Protein AF-A0A8J7H0B5-F1 (afdb_monomer_lite)

Radius of gyration: 19.02 Å; chains: 1; bounding box: 39×34×53 Å

Structure (mmCIF, N/CA/C/O backbone):
data_AF-A0A8J7H0B5-F1
#
_entry.id   AF-A0A8J7H0B5-F1
#
loop_
_atom_site.group_PDB
_atom_site.id
_atom_site.type_symbol
_atom_site.label_atom_id
_atom_site.label_alt_id
_atom_site.label_comp_id
_atom_site.label_asym_id
_atom_site.label_entity_id
_atom_site.label_seq_id
_atom_site.pdbx_PDB_ins_code
_atom_site.Cartn_x
_atom_site.Cartn_y
_atom_site.Cartn_z
_atom_site.occupancy
_atom_site.B_iso_or_equiv
_atom_site.auth_seq_id
_atom_site.auth_comp_id
_atom_site.auth_asym_id
_atom_site.auth_atom_id
_atom_site.pdbx_PDB_model_num
ATOM 1 N N . MET A 1 1 ? -21.654 24.641 -9.504 1.00 36.47 1 MET A N 1
ATOM 2 C CA . MET A 1 1 ? -20.640 24.319 -8.480 1.00 36.47 1 MET A CA 1
ATOM 3 C C . MET A 1 1 ? -19.527 23.582 -9.198 1.00 36.47 1 MET A C 1
ATOM 5 O O . MET A 1 1 ? -19.729 22.443 -9.590 1.00 36.47 1 MET A O 1
ATOM 9 N N . GLY A 1 2 ? -18.456 24.297 -9.541 1.00 32.06 2 GLY A N 1
ATOM 10 C CA . GLY A 1 2 ? -17.347 23.762 -10.330 1.00 32.06 2 GLY A CA 1
ATOM 11 C C . GLY A 1 2 ? -16.284 23.175 -9.414 1.00 32.06 2 GLY A C 1
ATOM 12 O O . GLY A 1 2 ? -15.841 23.846 -8.484 1.00 32.06 2 GLY A O 1
ATOM 13 N N . PHE A 1 3 ? -15.890 21.934 -9.674 1.00 36.75 3 PHE A N 1
ATOM 14 C CA . PHE A 1 3 ? -14.679 21.358 -9.109 1.00 36.75 3 PHE A CA 1
ATOM 15 C C . PHE A 1 3 ? -13.497 21.918 -9.900 1.00 36.75 3 PHE A C 1
ATOM 17 O O . PHE A 1 3 ? -13.378 21.674 -11.100 1.00 36.75 3 PHE A O 1
ATOM 24 N N . LEU A 1 4 ? -12.643 22.704 -9.246 1.00 36.44 4 LEU A N 1
ATOM 25 C CA . LEU A 1 4 ? -11.348 23.075 -9.803 1.00 36.44 4 LEU A CA 1
ATOM 26 C C . LEU A 1 4 ? -10.447 21.837 -9.741 1.00 36.44 4 LEU A C 1
ATOM 28 O O . LEU A 1 4 ? -9.788 21.586 -8.737 1.00 36.44 4 LEU A O 1
ATOM 32 N N . SER A 1 5 ? -10.463 21.047 -10.814 1.00 40.88 5 SER A N 1
ATOM 33 C CA . SER A 1 5 ? -9.446 20.033 -11.079 1.00 40.88 5 SER A CA 1
ATOM 34 C C . SER A 1 5 ? -8.180 20.755 -11.528 1.00 40.88 5 SER A C 1
ATOM 36 O O . SER A 1 5 ? -8.057 21.143 -12.689 1.00 40.88 5 SER A O 1
ATOM 38 N N . GLN A 1 6 ? -7.262 21.008 -10.598 1.00 43.41 6 GLN A N 1
ATOM 39 C CA . GLN A 1 6 ? -5.926 21.487 -10.934 1.00 43.41 6 GLN A CA 1
ATOM 40 C C . GLN A 1 6 ? -4.960 20.307 -10.965 1.00 43.41 6 GLN A C 1
ATOM 42 O O . GLN A 1 6 ? -4.537 19.832 -9.918 1.00 43.41 6 GLN A O 1
ATOM 47 N N . ALA A 1 7 ? -4.599 19.887 -12.173 1.00 37.66 7 ALA A N 1
ATOM 48 C CA . ALA A 1 7 ? -3.295 19.313 -12.484 1.00 37.66 7 ALA A CA 1
ATOM 49 C C . ALA A 1 7 ? -3.093 19.408 -14.003 1.00 37.66 7 ALA A C 1
ATOM 51 O O . ALA A 1 7 ? -3.299 18.453 -14.738 1.00 37.66 7 ALA A O 1
ATOM 52 N N . ASN A 1 8 ? -2.750 20.604 -14.477 1.00 51.06 8 ASN A N 1
ATOM 53 C CA . ASN A 1 8 ? -2.102 20.772 -15.773 1.00 51.06 8 ASN A CA 1
ATOM 54 C C . ASN A 1 8 ? -0.683 21.250 -15.473 1.00 51.06 8 ASN A C 1
ATOM 56 O O . ASN A 1 8 ? -0.433 22.444 -15.319 1.00 51.06 8 ASN A O 1
ATOM 60 N N . ALA A 1 9 ? 0.228 20.298 -15.318 1.00 39.28 9 ALA A N 1
ATOM 61 C CA . ALA A 1 9 ? 1.656 20.548 -15.307 1.00 39.28 9 ALA A CA 1
ATOM 62 C C . ALA A 1 9 ? 2.277 19.557 -16.291 1.00 39.28 9 ALA A C 1
ATOM 64 O O . ALA A 1 9 ? 2.569 18.430 -15.924 1.00 39.28 9 ALA A O 1
ATOM 65 N N . LEU A 1 10 ? 2.388 20.000 -17.548 1.00 41.88 10 LEU A N 1
ATOM 66 C CA . LEU A 1 10 ? 3.210 19.419 -18.613 1.00 41.88 10 LEU A CA 1
ATOM 67 C C . LEU A 1 10 ? 3.172 17.882 -18.694 1.00 41.88 10 LEU A C 1
ATOM 69 O O . LEU A 1 10 ? 4.082 17.209 -18.218 1.00 41.88 10 LEU A O 1
ATOM 73 N N . GLU A 1 11 ? 2.190 17.341 -19.421 1.00 49.25 11 GLU A N 1
ATOM 74 C CA . GLU A 1 11 ? 2.314 16.019 -20.051 1.00 49.25 11 GLU A CA 1
ATOM 75 C C . GLU A 1 11 ? 3.390 16.062 -21.158 1.00 49.25 11 GLU A C 1
ATOM 77 O O . GLU A 1 11 ? 3.112 15.938 -22.346 1.00 49.25 11 GLU A O 1
ATOM 82 N N . MET A 1 12 ? 4.652 16.258 -20.775 1.00 48.00 12 MET A N 1
ATOM 83 C CA . MET A 1 12 ? 5.767 15.668 -21.508 1.00 48.00 12 MET A CA 1
ATOM 84 C C . MET A 1 12 ? 5.913 14.274 -20.906 1.00 48.00 12 MET A C 1
ATOM 86 O O . MET A 1 12 ? 6.668 14.083 -19.948 1.00 48.00 12 MET A O 1
ATOM 90 N N . GLY A 1 13 ? 5.035 13.372 -21.355 1.00 56.19 13 GLY A N 1
ATOM 91 C CA . GLY A 1 13 ? 4.829 12.064 -20.749 1.00 56.19 13 GLY A CA 1
ATOM 92 C C . GLY A 1 13 ? 6.135 11.289 -20.620 1.00 56.19 13 GLY A C 1
ATOM 93 O O . GLY A 1 13 ? 7.063 11.482 -21.404 1.00 56.19 13 GLY A O 1
ATOM 94 N N . CYS A 1 14 ? 6.190 10.362 -19.667 1.00 63.28 14 CYS A N 1
ATOM 95 C CA . CYS A 1 14 ? 7.264 9.373 -19.511 1.00 63.28 14 CYS A CA 1
ATOM 96 C C . CYS A 1 14 ? 7.390 8.388 -20.700 1.00 63.28 14 CYS A C 1
ATOM 98 O O . CYS A 1 14 ? 7.937 7.298 -20.575 1.00 63.28 14 CYS A O 1
ATOM 100 N N . HIS A 1 15 ? 6.917 8.809 -21.873 1.00 62.06 15 HIS A N 1
ATOM 101 C CA . HIS A 1 15 ? 6.89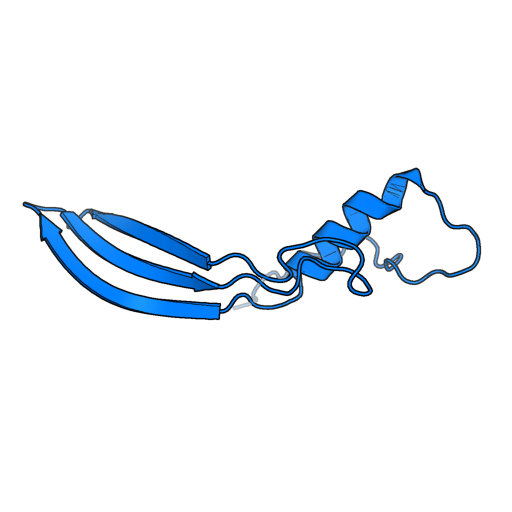5 8.133 -23.152 1.00 62.06 15 HIS A CA 1
ATOM 102 C C . HIS A 1 15 ? 7.367 9.115 -24.238 1.00 62.06 15 HIS A C 1
ATOM 104 O O . HIS A 1 15 ? 6.582 9.529 -25.089 1.00 62.06 15 HIS A O 1
ATOM 110 N N . ASP A 1 16 ? 8.641 9.512 -24.208 1.00 58.09 16 ASP A N 1
ATOM 111 C CA . ASP A 1 16 ? 9.297 10.056 -25.401 1.00 58.09 16 ASP A CA 1
ATOM 112 C C . ASP A 1 16 ? 10.639 9.345 -25.609 1.00 58.09 16 ASP A C 1
ATOM 114 O O . ASP A 1 16 ? 11.571 9.436 -24.811 1.00 58.09 16 ASP A O 1
ATOM 118 N N . ASP A 1 17 ? 10.678 8.539 -26.665 1.00 57.62 17 ASP A N 1
ATOM 119 C CA . ASP A 1 17 ? 11.548 7.367 -26.816 1.00 57.62 17 ASP A CA 1
ATOM 120 C C . ASP A 1 17 ? 12.833 7.682 -27.600 1.00 57.62 17 ASP A C 1
ATOM 122 O O . ASP A 1 17 ? 13.366 6.843 -28.329 1.00 57.62 17 ASP A O 1
ATOM 126 N N . LYS A 1 18 ? 13.313 8.932 -27.552 1.00 56.19 18 LYS A N 1
ATOM 127 C CA . LYS A 1 18 ? 14.414 9.368 -28.435 1.00 56.19 18 LYS A CA 1
ATOM 128 C C . LYS A 1 18 ? 15.606 10.026 -27.764 1.00 56.19 18 LYS A C 1
ATOM 130 O O . LYS A 1 18 ? 16.633 10.168 -28.421 1.00 56.19 18 LYS A O 1
ATOM 135 N N . ASP A 1 19 ? 15.519 10.329 -26.478 1.00 55.25 19 ASP A N 1
ATOM 136 C CA . ASP A 1 19 ? 16.678 10.710 -25.676 1.00 55.25 19 ASP A CA 1
ATOM 137 C C . ASP A 1 19 ? 16.382 10.323 -24.225 1.00 55.25 19 ASP A C 1
ATOM 139 O O . ASP A 1 19 ? 15.720 11.058 -23.492 1.00 55.25 19 ASP A O 1
ATOM 143 N N . THR A 1 20 ? 16.747 9.097 -23.834 1.00 61.66 20 THR A N 1
ATOM 144 C CA . THR A 1 20 ? 16.550 8.610 -22.461 1.00 61.66 20 THR A CA 1
ATOM 145 C C . THR A 1 20 ? 17.445 9.402 -21.519 1.00 61.66 20 THR A C 1
ATOM 147 O O . THR A 1 20 ? 18.557 8.988 -21.189 1.00 61.66 20 THR A O 1
ATOM 150 N N . ASP A 1 21 ? 16.943 10.548 -21.072 1.00 72.38 21 ASP A N 1
ATOM 151 C CA . ASP A 1 21 ? 17.476 11.273 -19.936 1.00 72.38 21 ASP A CA 1
ATOM 152 C C . ASP A 1 21 ? 17.396 10.361 -18.703 1.00 72.38 21 ASP A C 1
ATOM 154 O O . ASP A 1 21 ? 16.369 10.255 -18.022 1.00 72.38 21 ASP A O 1
ATOM 158 N N . LEU A 1 22 ? 18.506 9.671 -18.420 1.00 79.12 22 LEU A N 1
ATOM 159 C CA . LEU A 1 22 ? 18.627 8.744 -17.295 1.00 79.12 22 LEU A CA 1
ATOM 160 C C . LEU A 1 22 ? 18.351 9.427 -15.949 1.00 79.12 22 LEU A C 1
ATOM 162 O O . LEU A 1 22 ? 18.009 8.756 -14.975 1.00 79.12 22 LEU A O 1
ATOM 166 N N . THR A 1 23 ? 18.435 10.758 -15.899 1.00 82.50 23 THR A N 1
ATOM 167 C CA . THR A 1 23 ? 18.128 11.565 -14.716 1.00 82.50 23 THR A CA 1
ATOM 168 C C . THR A 1 23 ? 16.648 11.478 -14.324 1.00 82.50 23 THR A C 1
ATOM 170 O O . THR A 1 23 ? 16.315 11.676 -13.154 1.00 82.50 23 THR A O 1
ATOM 173 N N . ARG A 1 24 ? 15.747 11.141 -15.263 1.00 80.81 24 ARG A N 1
ATOM 174 C CA . ARG A 1 24 ? 14.291 11.070 -15.033 1.00 80.81 24 ARG A CA 1
ATOM 175 C C . ARG A 1 24 ? 13.739 9.663 -14.836 1.00 80.81 24 ARG A C 1
ATOM 177 O O . ARG A 1 24 ? 12.595 9.538 -14.407 1.00 80.81 24 ARG A O 1
ATOM 184 N N . VAL A 1 25 ? 14.534 8.617 -15.071 1.00 80.81 25 VAL A N 1
ATOM 185 C CA . VAL A 1 25 ? 14.086 7.210 -15.015 1.00 80.81 25 VAL A CA 1
ATOM 186 C C . VAL A 1 25 ? 13.418 6.870 -13.681 1.00 80.81 25 VAL A C 1
ATOM 188 O O . VAL A 1 25 ? 12.348 6.268 -13.660 1.00 80.81 25 VAL A O 1
ATOM 191 N N . ILE A 1 26 ? 14.003 7.301 -12.559 1.00 82.88 26 ILE A N 1
ATOM 192 C CA . ILE A 1 26 ? 13.438 7.032 -11.228 1.00 82.88 26 ILE A CA 1
ATOM 193 C C . ILE A 1 26 ? 12.135 7.802 -10.998 1.00 82.88 26 ILE A C 1
ATOM 195 O O . ILE A 1 26 ? 11.205 7.256 -10.410 1.00 82.88 26 ILE A O 1
ATOM 199 N N . SER A 1 27 ? 12.051 9.055 -11.443 1.00 85.88 27 SER A N 1
ATOM 200 C CA . SER A 1 27 ? 10.836 9.863 -11.290 1.00 85.88 27 SER A CA 1
ATOM 201 C C . SER A 1 27 ? 9.691 9.294 -12.124 1.00 85.88 27 SER A C 1
ATOM 203 O O . SER A 1 27 ? 8.616 9.068 -11.580 1.00 85.88 27 SER A O 1
ATOM 205 N N . CYS A 1 28 ? 9.957 8.955 -13.388 1.00 84.06 28 CYS A N 1
ATOM 206 C CA . CYS A 1 28 ? 8.978 8.332 -14.275 1.00 84.06 28 CYS A CA 1
ATOM 207 C C . CYS A 1 28 ? 8.484 6.988 -13.744 1.00 84.06 28 CYS A C 1
ATOM 209 O O . CYS A 1 28 ? 7.284 6.774 -13.635 1.00 84.06 28 CYS A O 1
ATOM 211 N N . TYR A 1 29 ? 9.395 6.129 -13.277 1.00 83.19 29 TYR A N 1
ATOM 212 C CA . TYR A 1 29 ? 9.011 4.874 -12.635 1.00 83.19 29 TYR A CA 1
ATOM 213 C C . TYR A 1 29 ? 8.067 5.086 -11.438 1.00 83.19 29 TYR A C 1
ATOM 215 O O . TYR A 1 29 ? 7.114 4.334 -11.250 1.00 83.19 29 TYR A O 1
ATOM 223 N N . ARG A 1 30 ? 8.306 6.116 -10.614 1.00 85.19 30 ARG A N 1
ATOM 224 C CA . ARG A 1 30 ? 7.446 6.426 -9.459 1.00 85.19 30 ARG A CA 1
ATOM 225 C C . ARG A 1 30 ? 6.077 6.954 -9.876 1.00 85.19 30 ARG A C 1
ATOM 227 O O . ARG A 1 30 ? 5.099 6.628 -9.208 1.00 85.19 30 ARG A O 1
ATOM 234 N N . GLU A 1 31 ? 6.013 7.757 -10.933 1.00 87.06 31 GLU A N 1
ATOM 235 C CA . GLU A 1 31 ? 4.759 8.263 -11.500 1.00 87.06 31 GLU A CA 1
ATOM 236 C C . GLU A 1 31 ? 3.920 7.119 -12.086 1.00 87.06 31 GLU A C 1
ATOM 238 O O . GLU A 1 31 ? 2.756 6.970 -11.711 1.00 87.06 31 GLU A O 1
ATOM 243 N N . ASP A 1 32 ? 4.531 6.240 -12.884 1.00 85.06 32 ASP A N 1
ATOM 244 C CA . ASP A 1 32 ? 3.871 5.062 -13.460 1.00 85.06 32 ASP A CA 1
ATOM 245 C C . ASP A 1 32 ? 3.355 4.112 -12.370 1.00 85.06 32 ASP A C 1
ATOM 247 O O . ASP A 1 32 ? 2.215 3.641 -12.419 1.00 85.06 32 ASP A O 1
ATOM 251 N N . LEU A 1 33 ? 4.166 3.860 -11.335 1.00 84.25 33 LEU A N 1
ATOM 252 C CA . LEU A 1 33 ? 3.743 3.070 -10.178 1.00 84.25 33 LEU A CA 1
ATOM 253 C C . LEU A 1 33 ? 2.554 3.699 -9.440 1.00 84.25 33 LEU A C 1
ATOM 255 O O . LEU A 1 33 ? 1.661 2.972 -9.005 1.00 84.25 33 LEU A O 1
ATOM 259 N N . ALA A 1 34 ? 2.544 5.024 -9.275 1.00 85.00 34 ALA A N 1
ATOM 260 C CA . ALA A 1 34 ? 1.486 5.741 -8.567 1.00 85.00 34 ALA A CA 1
ATOM 261 C C . ALA A 1 34 ? 0.166 5.791 -9.354 1.00 85.00 34 ALA A C 1
ATOM 263 O O . ALA A 1 34 ? -0.901 5.878 -8.745 1.00 85.00 34 ALA A O 1
ATOM 264 N N . ALA A 1 35 ? 0.226 5.715 -10.687 1.00 87.06 35 ALA A N 1
ATOM 265 C CA . ALA A 1 35 ? -0.949 5.641 -11.553 1.00 87.06 35 ALA A CA 1
ATOM 266 C C . ALA A 1 35 ? -1.667 4.280 -11.482 1.00 87.06 35 ALA A C 1
ATOM 268 O O . ALA A 1 35 ? -2.857 4.186 -11.792 1.00 87.06 35 ALA A O 1
ATOM 269 N N . MET A 1 36 ? -0.974 3.219 -11.061 1.00 86.31 36 MET A N 1
ATOM 270 C CA . MET A 1 36 ? -1.577 1.901 -10.886 1.00 86.31 36 MET A CA 1
ATOM 271 C C . MET A 1 36 ? -2.240 1.782 -9.505 1.00 86.31 36 MET A C 1
ATOM 273 O O . MET A 1 36 ? -1.637 2.158 -8.502 1.00 86.31 36 MET A O 1
ATOM 277 N N . PRO A 1 37 ? -3.451 1.216 -9.385 1.00 86.94 37 PRO A N 1
ATOM 278 C CA . PRO A 1 37 ? -4.087 1.026 -8.083 1.00 86.94 37 PRO A CA 1
ATOM 279 C C . PRO A 1 37 ? -3.385 -0.072 -7.263 1.00 86.94 37 PRO A C 1
ATOM 281 O O . PRO A 1 37 ? -3.029 -1.120 -7.801 1.00 86.94 37 PRO A O 1
ATOM 284 N N . MET A 1 38 ? -3.207 0.152 -5.956 1.00 86.38 38 MET A N 1
ATOM 285 C CA . MET A 1 38 ? -2.837 -0.905 -4.999 1.00 86.38 38 MET A CA 1
ATOM 286 C C . MET A 1 38 ? -4.070 -1.706 -4.580 1.00 86.38 38 MET A C 1
ATOM 288 O O . MET A 1 38 ? -5.191 -1.194 -4.610 1.00 86.38 38 MET A O 1
ATOM 292 N N . ASP A 1 39 ? -3.850 -2.942 -4.135 1.00 91.25 39 ASP A N 1
ATOM 293 C CA . ASP A 1 39 ? -4.908 -3.783 -3.588 1.00 91.25 39 ASP A CA 1
ATOM 294 C C . ASP A 1 39 ? -4.990 -3.620 -2.061 1.00 91.25 39 ASP A C 1
ATOM 296 O O . ASP A 1 39 ? -3.996 -3.770 -1.343 1.00 91.25 39 ASP A O 1
ATOM 300 N N . TYR A 1 40 ? -6.186 -3.296 -1.568 1.00 92.44 40 TYR A N 1
ATOM 301 C CA . TYR A 1 40 ? -6.471 -3.051 -0.158 1.00 92.44 40 TYR A CA 1
ATOM 302 C C . TYR A 1 40 ? -7.620 -3.940 0.304 1.00 92.44 40 TYR A C 1
ATOM 304 O O . TYR A 1 40 ? -8.765 -3.782 -0.119 1.00 92.44 40 TYR A O 1
ATOM 312 N N . HIS A 1 41 ? -7.332 -4.809 1.266 1.00 95.12 41 HIS A N 1
ATOM 313 C CA . HIS A 1 41 ? -8.315 -5.679 1.900 1.00 95.12 41 HIS A CA 1
ATOM 314 C C . HIS A 1 41 ? -8.594 -5.188 3.309 1.00 95.12 41 HIS A C 1
ATOM 316 O O . HIS A 1 41 ? -7.687 -5.130 4.133 1.00 95.12 41 HIS A O 1
ATOM 322 N N . TYR A 1 42 ? -9.843 -4.843 3.604 1.00 95.50 42 TYR A N 1
ATOM 323 C CA . TYR A 1 42 ? -10.261 -4.586 4.980 1.00 95.50 42 TYR A CA 1
ATOM 324 C C . TYR A 1 42 ? -10.289 -5.902 5.761 1.00 95.50 42 TYR A C 1
ATOM 326 O O . TYR A 1 42 ? -10.950 -6.850 5.342 1.00 95.50 42 TYR A O 1
ATOM 334 N N . GLU A 1 43 ? -9.586 -5.956 6.890 1.00 96.94 43 GLU A N 1
ATOM 335 C CA . GLU A 1 43 ? -9.493 -7.161 7.724 1.00 96.94 43 GLU A CA 1
ATOM 336 C C . GLU A 1 43 ? -10.348 -7.073 8.993 1.00 96.94 43 GLU A C 1
ATOM 338 O O . GLU A 1 43 ? -10.657 -8.098 9.597 1.00 96.94 43 GLU A O 1
ATOM 343 N N . GLY A 1 44 ? -10.776 -5.871 9.382 1.00 95.06 44 GLY A N 1
ATOM 344 C CA . GLY A 1 44 ? -11.670 -5.668 10.517 1.00 95.06 44 GLY A CA 1
ATOM 345 C C . GLY A 1 44 ? -11.382 -4.384 11.277 1.00 95.06 44 GLY A C 1
ATOM 346 O O . GLY A 1 44 ? -10.482 -3.615 10.934 1.00 95.06 44 GLY A O 1
ATOM 347 N N . ASP A 1 45 ? -12.157 -4.156 12.327 1.00 94.50 45 ASP A N 1
ATOM 348 C CA . ASP A 1 45 ? -11.949 -3.079 13.277 1.00 94.50 45 ASP A CA 1
ATOM 349 C C . ASP A 1 45 ? -11.804 -3.607 14.700 1.00 94.50 45 ASP A C 1
ATOM 351 O O . ASP A 1 45 ? -12.354 -4.636 15.086 1.00 94.50 45 ASP A O 1
ATOM 355 N N . ASP A 1 46 ? -11.014 -2.874 15.470 1.00 93.31 46 ASP A N 1
ATOM 356 C CA . ASP A 1 46 ? -10.828 -3.060 16.897 1.00 93.31 46 ASP A CA 1
ATOM 357 C C . ASP A 1 46 ? -11.133 -1.734 17.598 1.00 93.31 46 ASP A C 1
ATOM 359 O O . ASP A 1 46 ? -10.818 -0.656 17.084 1.00 93.31 46 ASP A O 1
ATOM 363 N N . MET A 1 47 ? -11.781 -1.798 18.754 1.00 91.75 47 MET A N 1
ATOM 364 C CA . MET A 1 47 ? -12.122 -0.618 19.538 1.00 91.75 47 MET A CA 1
ATOM 365 C C . MET A 1 47 ? -11.278 -0.613 20.804 1.00 91.75 47 MET A C 1
ATOM 367 O O . MET A 1 47 ? -11.439 -1.460 21.680 1.00 91.75 47 MET A O 1
ATOM 371 N N . GLN A 1 48 ? -10.382 0.365 20.897 1.00 88.31 48 GLN A N 1
ATOM 372 C CA . GLN A 1 48 ? -9.464 0.533 22.015 1.00 88.31 48 GLN A CA 1
ATOM 373 C C . GLN A 1 48 ? -9.746 1.884 22.670 1.00 88.31 48 GLN A C 1
ATOM 375 O O . GLN A 1 48 ? -9.369 2.932 22.146 1.00 88.31 48 GLN A O 1
ATOM 380 N N . ALA A 1 49 ? -10.445 1.856 23.809 1.00 88.75 49 ALA A N 1
ATOM 381 C CA . ALA A 1 49 ? -10.984 3.052 24.462 1.00 88.75 49 ALA A CA 1
ATOM 382 C C . ALA A 1 49 ? -11.798 3.915 23.469 1.00 88.75 49 ALA A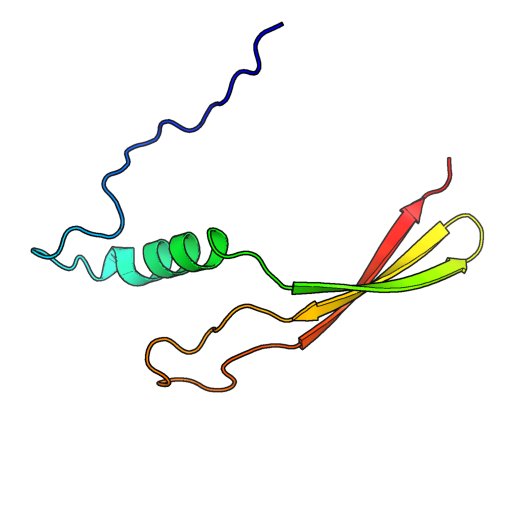 C 1
ATOM 384 O O . ALA A 1 49 ? -12.737 3.408 22.857 1.00 88.75 49 ALA A O 1
ATOM 385 N N . ASP A 1 50 ? -11.413 5.178 23.269 1.00 90.38 50 ASP A N 1
ATOM 386 C CA . ASP A 1 50 ? -12.077 6.121 22.354 1.00 90.38 50 ASP A CA 1
ATOM 387 C C . ASP A 1 50 ? -11.486 6.110 20.928 1.00 90.38 50 ASP A C 1
ATOM 389 O O . ASP A 1 50 ? -11.762 6.993 20.111 1.00 90.38 50 ASP A O 1
ATOM 393 N N . VAL A 1 51 ? -10.662 5.110 20.598 1.00 92.88 51 VAL A N 1
ATOM 394 C CA . VAL A 1 51 ? -10.019 4.963 19.287 1.00 92.88 51 VAL A CA 1
ATOM 395 C C . VAL A 1 51 ? -10.558 3.728 18.576 1.00 92.88 51 VAL A C 1
ATOM 397 O O . VAL A 1 51 ? -10.466 2.608 19.078 1.00 92.88 51 VAL A O 1
ATOM 400 N N . ARG A 1 52 ? -11.084 3.913 17.362 1.00 94.38 52 ARG A N 1
ATOM 401 C CA . ARG A 1 52 ? -11.373 2.805 16.446 1.00 94.38 52 ARG A CA 1
ATOM 402 C C . ARG A 1 52 ? -10.144 2.549 15.581 1.00 94.38 52 ARG A C 1
ATOM 404 O O . ARG A 1 52 ? -9.783 3.390 14.763 1.00 94.38 52 ARG A O 1
ATOM 411 N N . VAL A 1 53 ? -9.528 1.384 15.714 1.00 95.56 53 VAL A N 1
ATOM 412 C CA . VAL A 1 53 ? -8.423 0.942 14.862 1.00 95.56 53 VAL A CA 1
ATOM 413 C C . VAL A 1 53 ? -8.988 0.104 13.725 1.00 95.56 53 VAL A C 1
ATOM 415 O O . VAL A 1 53 ? -9.548 -0.961 13.959 1.00 95.56 53 VAL A O 1
ATOM 418 N N . LYS A 1 54 ? -8.850 0.568 12.485 1.00 96.00 54 LYS A N 1
ATOM 419 C CA . LYS A 1 54 ? -9.195 -0.220 11.299 1.00 96.00 54 LYS A CA 1
ATOM 420 C C . LYS A 1 54 ? -7.964 -0.937 10.765 1.00 96.00 54 LYS A C 1
ATOM 422 O O . LYS A 1 54 ? -6.954 -0.289 10.503 1.00 96.00 54 LYS A O 1
ATOM 427 N N . LYS A 1 55 ? -8.077 -2.241 10.548 1.00 96.38 55 LYS A N 1
ATOM 428 C CA . LYS A 1 55 ? -7.003 -3.102 10.055 1.00 96.38 55 LYS A CA 1
ATOM 429 C C . LYS A 1 55 ? -7.196 -3.379 8.574 1.00 96.38 55 LYS A C 1
ATOM 431 O O . LYS A 1 55 ? -8.299 -3.711 8.129 1.00 96.38 55 LYS A O 1
ATOM 436 N N . TYR A 1 56 ? -6.121 -3.240 7.814 1.00 96.06 56 TYR A N 1
ATOM 437 C CA . TYR A 1 56 ? -6.095 -3.481 6.381 1.00 96.06 56 TYR A CA 1
ATOM 438 C C . TYR A 1 56 ? -4.876 -4.309 6.007 1.00 96.06 56 TYR A C 1
ATOM 440 O O . TYR A 1 56 ? -3.782 -4.079 6.511 1.00 96.06 56 TYR A O 1
ATOM 448 N N . ARG A 1 57 ? -5.038 -5.202 5.039 1.00 96.12 57 ARG A N 1
ATOM 449 C CA . ARG A 1 57 ? -3.929 -5.820 4.321 1.00 96.12 57 ARG A CA 1
ATOM 450 C C . ARG A 1 57 ? -3.762 -5.127 2.982 1.00 96.12 57 ARG A C 1
ATOM 452 O O . ARG A 1 57 ? -4.675 -5.112 2.163 1.00 96.12 57 ARG A O 1
ATOM 459 N N . MET A 1 58 ? -2.585 -4.562 2.776 1.00 94.12 58 MET A N 1
ATOM 460 C CA . MET A 1 58 ? -2.166 -3.931 1.536 1.00 94.12 58 MET A CA 1
ATOM 461 C C . MET A 1 58 ? -1.276 -4.900 0.761 1.00 94.12 58 MET A C 1
ATOM 463 O O . MET A 1 58 ? -0.331 -5.463 1.319 1.00 94.12 58 MET A O 1
ATOM 467 N N . ILE A 1 59 ? -1.561 -5.063 -0.526 1.00 93.56 59 ILE A N 1
ATOM 468 C CA . ILE A 1 59 ? -0.702 -5.771 -1.472 1.00 93.56 59 ILE A CA 1
ATOM 469 C C . ILE A 1 59 ? -0.285 -4.761 -2.542 1.00 93.56 59 ILE A C 1
ATOM 471 O O . ILE A 1 59 ? -1.123 -4.106 -3.167 1.00 93.56 59 ILE A O 1
ATOM 475 N N . SER A 1 60 ? 1.023 -4.598 -2.727 1.00 90.69 60 SER A N 1
ATOM 476 C CA . SER A 1 60 ? 1.560 -3.659 -3.704 1.00 90.69 60 SER A CA 1
ATOM 477 C C . SER A 1 60 ? 1.290 -4.120 -5.137 1.00 90.69 60 SER A C 1
ATOM 479 O O . SER A 1 60 ? 1.091 -5.307 -5.419 1.00 90.69 60 SER A O 1
ATOM 481 N N . GLN A 1 6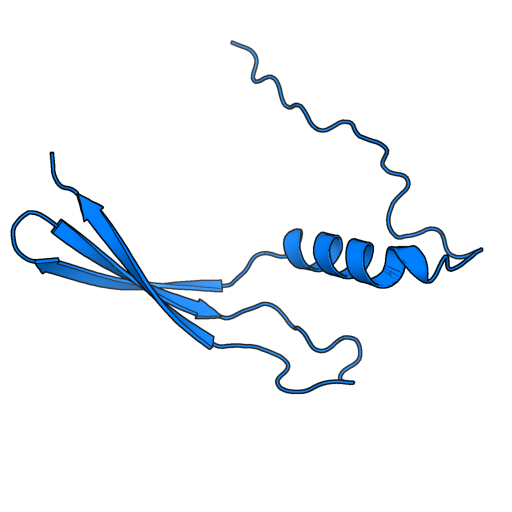1 ? 1.412 -3.185 -6.075 1.00 89.75 61 GLN A N 1
ATOM 482 C CA . GLN A 1 61 ? 1.585 -3.500 -7.493 1.00 89.75 61 GLN A CA 1
ATOM 483 C C . GLN A 1 61 ? 2.903 -4.254 -7.715 1.00 89.75 61 GLN A C 1
ATOM 485 O O . GLN A 1 61 ? 3.653 -4.504 -6.768 1.00 89.75 61 GLN A O 1
ATOM 490 N N . SER A 1 62 ? 3.205 -4.617 -8.962 1.00 87.94 62 SER A N 1
ATOM 491 C CA . SER A 1 62 ? 4.505 -5.207 -9.279 1.00 87.94 62 SER A CA 1
ATOM 492 C C . SER A 1 62 ? 5.622 -4.159 -9.184 1.00 87.94 62 SER A C 1
ATOM 494 O O . SER A 1 62 ? 5.607 -3.171 -9.909 1.00 87.94 62 SER A O 1
ATOM 496 N N . TRP A 1 63 ? 6.610 -4.405 -8.326 1.00 84.00 63 TRP A N 1
ATOM 497 C CA . TRP A 1 63 ? 7.866 -3.655 -8.200 1.00 84.00 63 TRP A CA 1
ATOM 498 C C . TRP A 1 63 ? 9.006 -4.292 -9.000 1.00 84.00 63 TRP A C 1
ATOM 500 O O . TRP A 1 63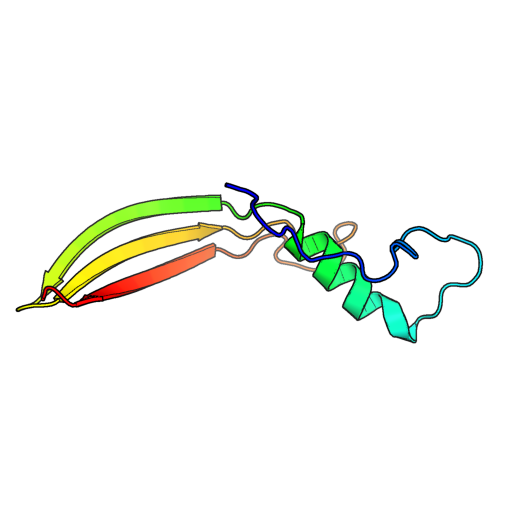 ? 10.157 -3.887 -8.856 1.00 84.00 63 TRP A O 1
ATOM 510 N N . SER A 1 64 ? 8.706 -5.309 -9.815 1.00 85.62 64 SER A N 1
ATOM 511 C CA . SER A 1 64 ? 9.692 -6.021 -10.626 1.00 85.62 64 SER A CA 1
ATOM 512 C C . SER A 1 64 ? 9.557 -5.668 -12.105 1.00 85.62 64 SER A C 1
ATOM 514 O O . SER A 1 64 ? 8.954 -6.432 -12.870 1.00 85.62 64 SER A O 1
ATOM 516 N N . PRO A 1 65 ? 10.091 -4.511 -12.540 1.00 79.25 65 PRO A N 1
ATOM 517 C CA . PRO A 1 65 ? 10.117 -4.175 -13.955 1.00 79.25 65 PRO A CA 1
ATOM 518 C C . PRO A 1 65 ? 10.876 -5.267 -14.715 1.00 79.25 65 PRO A C 1
ATOM 520 O O . PRO A 1 65 ? 12.019 -5.595 -14.392 1.00 79.25 65 PRO A O 1
ATOM 523 N N . GLY A 1 66 ? 10.204 -5.887 -15.687 1.00 82.38 66 GLY A N 1
ATOM 524 C CA . GLY A 1 66 ? 10.768 -6.973 -16.493 1.00 82.38 66 GLY A CA 1
ATOM 525 C C . GLY A 1 66 ? 11.196 -8.220 -15.708 1.00 82.38 66 GLY A C 1
ATOM 526 O O . GLY A 1 66 ? 11.966 -9.016 -16.236 1.00 82.38 66 GLY A O 1
ATOM 527 N N . GLY A 1 67 ? 10.750 -8.402 -14.458 1.00 84.62 67 GLY A N 1
ATOM 528 C CA . GLY A 1 67 ? 11.170 -9.545 -13.639 1.00 84.62 67 GLY A CA 1
ATOM 529 C C . GLY A 1 67 ? 12.593 -9.434 -13.071 1.00 84.62 67 GLY A C 1
ATOM 530 O O . GLY A 1 67 ? 13.126 -10.425 -12.576 1.00 84.62 67 GLY A O 1
ATOM 531 N N . LEU A 1 68 ? 13.232 -8.261 -13.157 1.00 85.19 68 LEU A N 1
ATOM 532 C CA . LEU A 1 68 ? 14.659 -8.092 -12.849 1.00 85.19 68 LEU A CA 1
ATOM 533 C C . LEU A 1 68 ? 14.981 -8.064 -11.349 1.00 85.19 68 LEU A C 1
ATOM 535 O O . LEU A 1 68 ? 16.125 -8.296 -10.961 1.00 85.19 68 LEU A O 1
ATOM 539 N N . VAL A 1 69 ? 13.992 -7.773 -10.503 1.00 84.31 69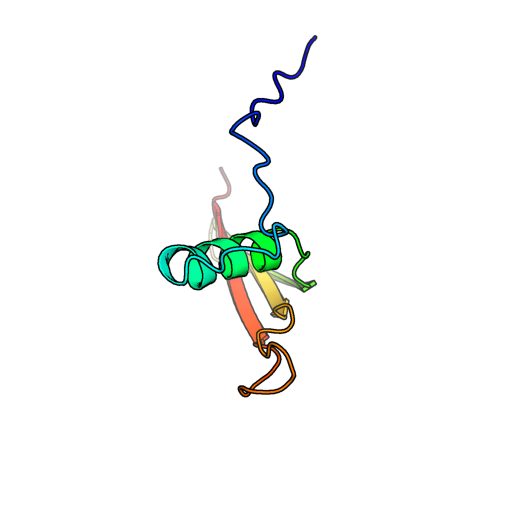 VAL A N 1
ATOM 540 C CA . VAL A 1 69 ? 14.160 -7.680 -9.043 1.00 84.31 69 VAL A CA 1
ATOM 541 C C . VAL A 1 69 ? 13.103 -8.505 -8.314 1.00 84.31 69 VAL A C 1
ATOM 543 O O . VAL A 1 69 ? 12.017 -8.742 -8.834 1.00 84.31 69 VAL A O 1
ATOM 546 N N . GLN A 1 70 ? 13.410 -8.972 -7.107 1.00 87.38 70 GLN A N 1
ATOM 547 C CA . GLN A 1 70 ? 12.473 -9.736 -6.282 1.00 87.38 70 GLN A CA 1
ATOM 548 C C . GLN A 1 70 ? 12.402 -9.157 -4.861 1.00 87.38 70 GLN A C 1
ATOM 550 O O . GLN A 1 70 ? 13.409 -8.634 -4.380 1.00 87.38 70 GLN A O 1
ATOM 555 N N . PRO A 1 71 ? 11.251 -9.280 -4.173 1.00 90.19 71 PRO A N 1
ATOM 556 C CA . PRO A 1 71 ? 9.994 -9.861 -4.656 1.00 90.19 71 PRO A CA 1
ATOM 557 C C . PRO A 1 71 ? 9.272 -8.945 -5.655 1.00 90.19 71 PRO A C 1
ATOM 559 O O . PRO A 1 71 ? 9.464 -7.732 -5.659 1.00 90.19 71 PRO A O 1
ATOM 562 N N . ALA A 1 72 ? 8.426 -9.532 -6.506 1.00 90.88 72 ALA A N 1
ATOM 563 C CA . ALA A 1 72 ? 7.609 -8.747 -7.429 1.00 90.88 72 ALA A CA 1
ATOM 564 C C . ALA A 1 72 ? 6.540 -7.935 -6.698 1.00 90.88 72 ALA A C 1
ATOM 566 O O . ALA A 1 72 ? 6.240 -6.829 -7.116 1.00 90.88 72 ALA A O 1
ATOM 567 N N . GLN A 1 73 ? 5.990 -8.441 -5.598 1.00 91.69 73 GLN A N 1
ATOM 568 C CA . GLN A 1 73 ? 4.985 -7.738 -4.808 1.00 91.69 73 GLN A CA 1
ATOM 569 C C . GLN A 1 73 ? 5.360 -7.761 -3.334 1.00 91.69 73 GLN A C 1
ATOM 571 O O . GLN A 1 73 ? 5.961 -8.716 -2.838 1.00 91.69 73 GLN A O 1
ATOM 576 N N . TRP A 1 74 ? 4.953 -6.712 -2.638 1.00 90.00 74 TRP A N 1
ATOM 577 C CA . TRP A 1 74 ? 5.062 -6.569 -1.199 1.00 90.00 74 TRP A CA 1
ATOM 578 C C . TRP A 1 74 ? 3.680 -6.709 -0.577 1.00 90.00 74 TRP A C 1
ATOM 580 O O . TRP A 1 74 ? 2.698 -6.196 -1.108 1.00 90.00 74 TRP A O 1
ATOM 590 N N . GLN A 1 75 ? 3.611 -7.377 0.569 1.00 93.81 75 GLN A N 1
ATOM 591 C CA . GLN A 1 75 ? 2.409 -7.435 1.390 1.00 93.81 75 GLN A CA 1
ATOM 592 C C . GLN A 1 75 ? 2.702 -6.795 2.743 1.00 93.81 75 GLN A C 1
ATOM 594 O O . GLN A 1 75 ? 3.734 -7.076 3.355 1.00 93.81 75 GLN A O 1
ATOM 599 N N . HIS A 1 76 ? 1.782 -5.964 3.223 1.00 94.62 76 HIS A N 1
ATOM 600 C CA . HIS A 1 76 ? 1.898 -5.320 4.523 1.00 94.62 76 HIS A CA 1
ATOM 601 C C . HIS A 1 76 ? 0.541 -5.217 5.222 1.00 94.62 76 HIS A C 1
ATOM 603 O O . HIS A 1 76 ? -0.480 -4.993 4.574 1.00 94.62 76 HIS A O 1
ATOM 609 N N . SER A 1 77 ? 0.532 -5.363 6.545 1.00 95.94 77 SER A N 1
ATOM 610 C CA . SER A 1 77 ? -0.647 -5.115 7.381 1.00 95.94 77 SER A CA 1
ATOM 611 C C . SER A 1 77 ? -0.561 -3.705 7.957 1.00 95.94 77 SER A C 1
ATOM 613 O O . SER A 1 77 ? 0.480 -3.311 8.475 1.00 95.94 77 SER A O 1
ATOM 615 N N . ILE A 1 78 ? -1.643 -2.943 7.838 1.00 94.38 78 ILE A N 1
ATOM 616 C CA . ILE A 1 78 ? -1.735 -1.535 8.220 1.00 94.38 78 ILE A CA 1
ATOM 617 C C . ILE A 1 78 ? -2.868 -1.365 9.221 1.00 94.38 78 ILE A C 1
ATOM 619 O O . ILE A 1 78 ? -4.013 -1.721 8.940 1.00 94.38 78 ILE A O 1
ATOM 623 N N . ASP A 1 79 ? -2.552 -0.708 10.330 1.00 95.12 79 ASP A N 1
ATOM 624 C CA . ASP A 1 79 ? -3.515 -0.304 11.344 1.00 95.12 79 ASP A CA 1
ATOM 625 C C . ASP A 1 79 ? -3.731 1.213 11.263 1.00 95.12 79 ASP A C 1
ATOM 627 O O . ASP A 1 79 ? -2.806 2.006 11.443 1.00 95.12 79 ASP A O 1
ATOM 631 N N . MET A 1 80 ? -4.963 1.634 10.978 1.00 92.56 80 MET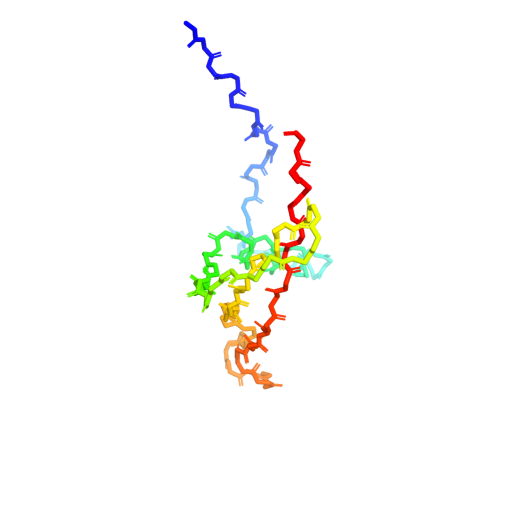 A N 1
ATOM 632 C CA . MET A 1 80 ? -5.364 3.041 10.922 1.00 92.56 80 MET A CA 1
ATOM 633 C C . MET A 1 80 ? -6.204 3.408 12.144 1.00 92.56 80 MET A C 1
ATOM 635 O O . MET A 1 80 ? -7.345 2.965 12.281 1.00 92.56 80 MET A O 1
ATOM 639 N N . ALA A 1 81 ? -5.653 4.250 13.017 1.00 93.25 81 ALA A N 1
ATOM 640 C CA . ALA A 1 81 ? -6.341 4.766 14.194 1.00 93.25 81 ALA A CA 1
ATOM 641 C C . ALA A 1 81 ? -7.254 5.948 13.833 1.00 93.25 81 ALA A C 1
ATOM 643 O O . ALA A 1 81 ? -6.801 6.986 13.351 1.00 93.25 81 ALA A O 1
ATOM 644 N N . LEU A 1 82 ? -8.548 5.798 14.098 1.00 91.75 82 LEU A N 1
ATOM 645 C CA . LEU A 1 82 ? -9.565 6.830 13.951 1.00 91.75 82 LEU A CA 1
ATOM 646 C C . LEU A 1 82 ? -10.018 7.267 15.345 1.00 91.75 82 LEU A C 1
ATOM 648 O O . LEU A 1 82 ? -10.523 6.457 16.123 1.00 91.75 82 LEU A O 1
ATOM 652 N N . LEU A 1 83 ? -9.832 8.548 15.659 1.00 90.69 83 LEU A N 1
ATOM 653 C CA . LEU A 1 83 ? -10.317 9.133 16.908 1.00 90.69 83 LEU A CA 1
ATOM 654 C C . LEU A 1 83 ? -11.838 9.287 16.838 1.00 90.69 83 LEU A C 1
ATOM 656 O O . LEU A 1 83 ? -12.342 9.952 15.928 1.00 90.69 83 LEU A O 1
ATOM 660 N N . ASN A 1 84 ? -12.557 8.713 17.801 1.00 76.94 84 ASN A N 1
ATOM 661 C CA . ASN A 1 84 ? -13.973 9.006 17.975 1.00 76.94 84 ASN A CA 1
ATOM 662 C C . ASN A 1 84 ? -14.078 10.358 18.701 1.00 76.94 84 ASN A C 1
ATOM 664 O O . ASN A 1 84 ? -13.483 10.543 19.761 1.00 76.94 84 ASN A O 1
ATOM 668 N N . LYS A 1 85 ? -14.765 11.324 18.085 1.00 65.94 85 LYS A N 1
ATOM 669 C CA . LYS A 1 85 ? -15.098 12.619 18.692 1.00 65.94 85 LYS A CA 1
ATOM 670 C C . LYS A 1 85 ? -16.544 12.626 19.151 1.00 65.94 85 LYS A C 1
ATOM 672 O O . LYS A 1 85 ? -17.363 12.004 18.438 1.00 65.94 85 LYS A O 1
#

Foldseek 3Di:
DDDPPDDDDDPPPPDDDDDPPVVCPVVNVVVVQVPDDWDKAWPDWDDDPQKIKTKIKIKGQQPQDVPPDPDRIDIDIDIDIDGHD

pLDDT: mean 79.12, std 18.62, range [32.06, 96.94]

Secondary structure (DSSP, 8-state):
--------S----S--TT---GGGHHHHHHHHHHHSPPEEEEEEEEEETTEEEEEEEEE-----GGG-SS-S--EEEEEEEEE--

Sequence (85 aa):
MGFLSQANALEMGCHDDKDTDLTRVISCYREDLAAMPMDYHYEGDDMQADVRVKKYRMISQSWSPGGLVQPAQWQHSIDMALLNK